Protein AF-A0A380JG85-F1 (afdb_monomer)

InterPro domains:
  IPR002686 Transposase IS200-like [PF01797] (1-72)
  IPR002686 Transposase IS200-like [SM01321] (1-72)
  IPR036515 Transposase IS200-like superfamily [G3DSA:3.30.70.1290] (1-89)
  IPR036515 Transposase IS200-like superfamily [SSF143422] (1-73)

Secondary structure (DSSP, 8-state):
---S--------TTS-HHHHHHHHHHHHHHHHHHH-TTHHHHSTT---S-S-------STTHHHHHHHHHHHHHHHHHHHHHSS-----TT--------

Solvent-accessible surface area (backbone atoms only — not comparable to full-atom values): 6731 Å² total; per-residue (Å²): 129,85,91,72,86,88,83,90,80,90,74,62,87,90,53,57,68,66,58,53,51,50,50,51,55,52,54,48,41,54,53,46,49,66,74,40,60,71,48,45,73,80,28,76,83,74,60,76,70,70,94,73,85,87,85,80,91,78,62,96,55,46,70,59,52,54,49,47,63,70,46,45,63,57,54,53,50,54,53,47,71,73,41,100,64,95,72,83,66,87,81,62,78,74,86,80,83,72,134

Structure (mmCIF, N/CA/C/O backbone):
data_AF-A0A380JG85-F1
#
_entry.id   AF-A0A380JG85-F1
#
loop_
_atom_site.group_PDB
_atom_site.id
_atom_site.type_symbol
_atom_site.label_atom_id
_atom_site.label_alt_id
_atom_site.label_comp_id
_atom_site.label_asym_id
_atom_site.label_entity_id
_atom_site.label_seq_id
_atom_site.pdbx_PDB_ins_code
_atom_site.Cartn_x
_atom_site.Cartn_y
_atom_site.Cartn_z
_atom_site.occupancy
_atom_site.B_iso_or_equiv
_atom_site.auth_seq_id
_atom_site.auth_comp_id
_atom_site.auth_asym_id
_atom_site.auth_atom_id
_atom_site.pdbx_PDB_model_num
ATOM 1 N N . MET A 1 1 ? 8.451 12.792 -6.723 1.00 55.22 1 MET A N 1
ATOM 2 C CA . MET A 1 1 ? 7.853 11.520 -7.224 1.00 55.22 1 MET A CA 1
ATOM 3 C C . MET A 1 1 ? 7.236 10.715 -6.079 1.00 55.22 1 MET A C 1
ATOM 5 O O . MET A 1 1 ? 7.924 10.480 -5.088 1.00 55.22 1 MET A O 1
ATOM 9 N N . PRO A 1 2 ? 5.970 10.279 -6.188 1.00 68.31 2 PRO A N 1
ATOM 10 C CA . PRO A 1 2 ? 5.359 9.402 -5.193 1.00 68.31 2 PRO A CA 1
ATOM 11 C C . PRO A 1 2 ? 5.946 7.984 -5.308 1.00 68.31 2 PRO A C 1
ATOM 13 O O . PRO A 1 2 ? 5.498 7.161 -6.098 1.00 68.31 2 PRO A O 1
ATOM 16 N N . GLU A 1 3 ? 6.987 7.698 -4.523 1.00 81.94 3 GLU A N 1
ATOM 17 C CA . GLU A 1 3 ? 7.685 6.395 -4.494 1.00 81.94 3 GLU A CA 1
ATOM 18 C C . GLU A 1 3 ? 6.921 5.308 -3.698 1.00 81.94 3 GLU A C 1
ATOM 20 O O . GLU A 1 3 ? 7.414 4.195 -3.503 1.00 81.94 3 GLU A O 1
ATOM 25 N N . HIS A 1 4 ? 5.733 5.623 -3.173 1.00 86.56 4 HIS A N 1
ATOM 26 C CA . HIS A 1 4 ? 4.954 4.749 -2.296 1.00 86.56 4 HIS A CA 1
ATOM 27 C C . HIS A 1 4 ? 3.454 5.068 -2.358 1.00 86.56 4 HIS A C 1
ATOM 29 O O . HIS A 1 4 ? 3.052 6.125 -2.831 1.00 86.56 4 HIS A O 1
ATOM 35 N N . VAL A 1 5 ? 2.626 4.140 -1.870 1.00 89.56 5 VAL A N 1
ATOM 36 C CA . VAL A 1 5 ? 1.164 4.286 -1.821 1.00 89.56 5 VAL A CA 1
ATOM 37 C C . VAL A 1 5 ? 0.681 4.104 -0.388 1.00 89.56 5 VAL A C 1
ATOM 39 O O . VAL A 1 5 ? 1.013 3.106 0.257 1.00 89.56 5 VAL A O 1
ATOM 42 N N . HIS A 1 6 ? -0.140 5.044 0.083 1.00 89.94 6 HIS A N 1
ATOM 43 C CA . HIS A 1 6 ? -0.842 4.957 1.363 1.00 89.94 6 HIS A CA 1
ATOM 44 C C . HIS A 1 6 ? -2.270 4.465 1.155 1.00 89.94 6 HIS A C 1
ATOM 46 O O . HIS A 1 6 ? -2.983 4.948 0.280 1.00 89.94 6 HIS A O 1
ATOM 52 N N . MET A 1 7 ? -2.707 3.506 1.970 1.00 91.12 7 MET A N 1
ATOM 53 C CA . MET A 1 7 ? -4.062 2.957 1.899 1.00 91.12 7 MET A CA 1
ATOM 54 C C . MET A 1 7 ? -4.648 2.805 3.298 1.00 91.12 7 MET A C 1
ATOM 56 O O . MET A 1 7 ? -3.993 2.282 4.198 1.00 91.12 7 MET A O 1
ATOM 60 N N . LEU A 1 8 ? -5.910 3.204 3.451 1.00 92.56 8 LEU A N 1
ATOM 61 C CA . LEU A 1 8 ? -6.735 2.876 4.609 1.00 92.56 8 LEU A CA 1
ATOM 62 C C . LEU A 1 8 ? -7.729 1.791 4.191 1.00 92.56 8 LEU A C 1
ATOM 64 O O . LEU A 1 8 ? -8.562 2.019 3.315 1.00 92.56 8 LEU A O 1
ATOM 68 N N . ILE A 1 9 ? -7.609 0.603 4.782 1.00 92.25 9 ILE A N 1
ATOM 69 C CA . ILE A 1 9 ? -8.349 -0.593 4.364 1.00 92.25 9 ILE A CA 1
ATOM 70 C C . ILE A 1 9 ? -8.923 -1.342 5.562 1.00 92.25 9 ILE A C 1
ATOM 72 O O . ILE A 1 9 ? -8.286 -1.454 6.608 1.00 92.25 9 ILE A O 1
ATOM 76 N N . LEU A 1 10 ? -10.115 -1.906 5.374 1.00 93.56 10 LEU A N 1
ATOM 77 C CA . LEU A 1 10 ? -10.738 -2.820 6.322 1.00 93.56 10 LEU A CA 1
ATOM 78 C C . LEU A 1 10 ? -10.422 -4.262 5.910 1.00 93.56 10 LEU A C 1
ATOM 80 O O . LEU A 1 10 ? -10.886 -4.725 4.868 1.00 93.56 10 LEU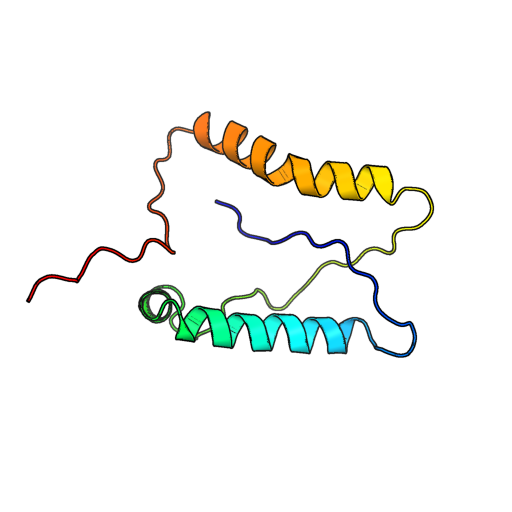 A O 1
ATOM 84 N N . ILE A 1 11 ? -9.647 -4.978 6.727 1.00 93.62 11 ILE A N 1
ATOM 85 C CA . ILE A 1 11 ? -9.311 -6.390 6.498 1.00 93.62 11 ILE A CA 1
ATOM 86 C C . ILE A 1 11 ? -10.083 -7.252 7.507 1.00 93.62 11 ILE A C 1
ATOM 88 O O . ILE A 1 11 ? -9.961 -7.026 8.713 1.00 93.62 11 ILE A O 1
ATOM 92 N N . PRO A 1 12 ? -10.862 -8.256 7.059 1.00 95.25 12 PRO A N 1
ATOM 93 C CA . PRO A 1 12 ? -11.471 -9.231 7.956 1.00 95.25 12 PRO A CA 1
ATOM 94 C C . PRO A 1 12 ? -10.413 -9.935 8.823 1.00 95.25 12 PRO A C 1
ATOM 96 O O . PRO A 1 12 ? -9.431 -10.424 8.268 1.00 95.25 12 PRO A O 1
ATOM 99 N N . PRO A 1 13 ? -10.628 -10.110 10.140 1.00 94.00 13 PRO A N 1
ATOM 100 C CA . PRO A 1 13 ? -9.608 -10.650 11.051 1.00 94.00 13 PRO A CA 1
ATOM 101 C C . PRO A 1 13 ? -9.211 -12.105 10.755 1.00 94.00 13 PRO A C 1
ATOM 103 O O . PRO A 1 13 ? -8.167 -12.568 11.197 1.00 94.00 13 PRO A O 1
ATOM 106 N N . LYS A 1 14 ? -10.034 -12.830 9.986 1.00 96.81 14 LYS A N 1
ATOM 107 C CA . LYS A 1 14 ? -9.738 -14.186 9.495 1.00 96.81 14 LYS A CA 1
ATOM 108 C C . LYS A 1 14 ? -8.674 -14.231 8.392 1.00 96.81 14 LYS A C 1
ATOM 110 O O . LYS A 1 14 ? -8.210 -15.313 8.053 1.00 96.81 14 LYS A O 1
ATOM 115 N N . LEU A 1 15 ? -8.353 -13.092 7.777 1.00 96.00 15 LEU A N 1
ATOM 116 C CA . LEU A 1 15 ? -7.333 -12.985 6.740 1.00 96.00 15 LEU A CA 1
ATOM 117 C C . LEU A 1 15 ? -6.049 -12.431 7.350 1.00 96.00 15 LEU A C 1
ATOM 119 O O . LEU A 1 15 ? -6.066 -11.395 8.013 1.00 96.00 15 LEU A O 1
ATOM 123 N N . SER A 1 16 ? -4.927 -13.091 7.073 1.00 96.25 16 SER A N 1
ATOM 124 C CA . SER A 1 16 ? -3.624 -12.544 7.431 1.00 96.25 16 SER A CA 1
ATOM 125 C C . SER A 1 16 ? -3.323 -11.298 6.600 1.00 96.25 16 SER A C 1
ATOM 127 O O . SER A 1 16 ? -3.499 -11.278 5.378 1.00 96.25 16 SER A O 1
ATOM 129 N N . ILE A 1 17 ? -2.783 -10.273 7.259 1.00 95.62 17 ILE A N 1
ATOM 130 C CA . ILE A 1 17 ? -2.294 -9.056 6.603 1.00 95.62 17 ILE A CA 1
ATOM 131 C C . ILE A 1 17 ? -1.200 -9.402 5.581 1.00 95.62 17 ILE A C 1
ATOM 133 O O . ILE A 1 17 ? -1.162 -8.808 4.505 1.00 95.62 17 ILE A O 1
ATOM 137 N N . SER A 1 18 ? -0.331 -10.377 5.879 1.00 95.75 18 SER A N 1
ATOM 138 C CA . SER A 1 18 ? 0.738 -10.794 4.960 1.00 95.75 18 SER A CA 1
ATOM 139 C C . SER A 1 18 ? 0.194 -11.350 3.654 1.00 95.75 18 SER A C 1
ATOM 141 O O . SER A 1 18 ? 0.702 -11.017 2.585 1.00 95.75 18 SER A O 1
ATOM 143 N N . ASP A 1 19 ? -0.861 -12.155 3.738 1.00 96.00 19 ASP A N 1
ATOM 144 C CA . ASP A 1 19 ? -1.453 -12.821 2.582 1.00 96.00 19 ASP A CA 1
ATOM 145 C C . ASP A 1 19 ? -2.200 -11.808 1.723 1.00 96.00 19 ASP A C 1
ATOM 147 O O . ASP A 1 19 ? -2.038 -11.778 0.501 1.00 96.00 19 ASP A O 1
ATOM 151 N N . PHE A 1 20 ? -2.941 -10.906 2.373 1.00 96.25 20 PHE A N 1
ATOM 152 C CA . PHE A 1 20 ? -3.595 -9.788 1.709 1.00 96.25 20 PHE A CA 1
ATOM 153 C C . PHE A 1 20 ? -2.583 -8.906 0.964 1.00 96.25 20 PHE A C 1
ATOM 155 O O . PHE A 1 20 ? -2.753 -8.637 -0.226 1.00 96.25 20 PHE A O 1
ATOM 162 N N . MET A 1 21 ? -1.497 -8.495 1.628 1.00 96.38 21 MET A N 1
ATOM 163 C CA . MET A 1 21 ? -0.462 -7.658 1.013 1.00 96.38 21 MET A CA 1
ATOM 164 C C . MET A 1 21 ? 0.301 -8.393 -0.089 1.00 96.38 21 MET A C 1
ATOM 166 O O . MET A 1 21 ? 0.623 -7.788 -1.114 1.00 96.38 21 MET A O 1
ATOM 170 N N . GLY A 1 22 ? 0.562 -9.691 0.084 1.00 95.62 22 GLY A N 1
ATOM 171 C CA . GLY A 1 22 ? 1.158 -10.541 -0.942 1.00 95.62 22 GLY A CA 1
ATOM 172 C C . GLY A 1 22 ? 0.295 -10.583 -2.201 1.00 95.62 22 GLY A C 1
ATOM 173 O O . GLY A 1 22 ? 0.785 -10.307 -3.296 1.00 95.62 22 GLY A O 1
ATOM 174 N N . TYR A 1 23 ? -1.005 -10.841 -2.046 1.00 95.75 23 TYR A N 1
ATOM 175 C CA . TYR A 1 23 ? -1.957 -10.822 -3.153 1.00 95.75 23 TYR A CA 1
ATOM 176 C C . TYR A 1 23 ? -2.022 -9.446 -3.827 1.00 95.75 23 TYR A C 1
ATOM 178 O O . TYR A 1 23 ? -1.856 -9.348 -5.044 1.00 95.75 23 TYR A O 1
ATOM 186 N N . LEU A 1 24 ? -2.207 -8.380 -3.043 1.00 96.06 24 LEU A N 1
ATOM 187 C CA . LEU A 1 24 ? -2.369 -7.020 -3.549 1.00 96.06 24 LEU A CA 1
ATOM 188 C C . LEU A 1 24 ? -1.148 -6.566 -4.357 1.00 96.06 24 LEU A C 1
ATOM 190 O O . LEU A 1 24 ? -1.295 -6.111 -5.493 1.00 96.06 24 LEU A O 1
ATOM 194 N N . LYS A 1 25 ? 0.063 -6.725 -3.810 1.00 94.62 25 LYS A N 1
ATOM 195 C CA . LYS A 1 25 ? 1.313 -6.318 -4.471 1.00 94.62 25 LYS A CA 1
ATOM 196 C C . LYS A 1 25 ? 1.584 -7.142 -5.729 1.00 94.62 25 LYS A C 1
ATOM 198 O O . LYS A 1 25 ? 1.976 -6.580 -6.752 1.00 94.62 25 LYS A O 1
ATOM 203 N N . ASN A 1 26 ? 1.336 -8.451 -5.689 1.00 93.19 26 ASN A N 1
ATOM 204 C CA . ASN A 1 26 ? 1.558 -9.320 -6.845 1.00 93.19 26 ASN A CA 1
ATOM 205 C C . ASN A 1 26 ? 0.562 -9.028 -7.973 1.00 93.19 26 ASN A C 1
ATOM 207 O O . ASN A 1 26 ? 0.965 -8.855 -9.125 1.00 93.19 26 ASN A O 1
ATOM 211 N N . LYS A 1 27 ? -0.735 -8.929 -7.653 1.00 95.25 27 LYS A N 1
ATOM 212 C CA . LYS A 1 27 ? -1.781 -8.703 -8.655 1.00 95.25 27 LYS A CA 1
ATOM 213 C C . LYS A 1 27 ? -1.672 -7.316 -9.284 1.00 95.25 27 LYS A C 1
ATOM 215 O O . LYS A 1 27 ? -1.760 -7.208 -10.503 1.00 95.25 27 LYS A O 1
ATOM 220 N N . SER A 1 28 ? -1.420 -6.281 -8.481 1.00 93.56 28 SER A N 1
ATOM 221 C CA . SER A 1 28 ? -1.197 -4.922 -8.996 1.00 93.56 28 SER A CA 1
ATOM 222 C C . SER A 1 28 ? 0.038 -4.839 -9.892 1.00 93.56 28 SER A C 1
ATOM 224 O O . SER A 1 28 ? -0.061 -4.270 -10.972 1.00 93.56 28 SER A O 1
ATOM 226 N N . SER A 1 29 ? 1.161 -5.469 -9.518 1.00 91.19 29 SER A N 1
ATOM 227 C CA . SER A 1 29 ? 2.361 -5.504 -10.373 1.00 91.19 29 SER A CA 1
ATOM 228 C C . SER A 1 29 ? 2.048 -6.093 -11.748 1.00 91.19 29 SER A C 1
ATOM 230 O O . SER A 1 29 ? 2.426 -5.516 -12.764 1.00 91.19 29 SER A O 1
ATOM 232 N N . LEU A 1 30 ? 1.314 -7.213 -11.789 1.00 90.19 30 LEU A N 1
ATOM 233 C CA . LEU A 1 30 ? 0.898 -7.835 -13.046 1.00 90.19 30 LEU A CA 1
ATOM 234 C C . LEU A 1 30 ? 0.051 -6.875 -13.892 1.00 90.19 30 LEU A C 1
ATOM 236 O O . LEU A 1 30 ? 0.335 -6.695 -15.069 1.00 90.19 30 LEU A O 1
ATOM 240 N N . MET A 1 31 ? -0.954 -6.236 -13.287 1.00 91.75 31 MET A N 1
ATOM 241 C CA . MET A 1 31 ? -1.843 -5.300 -13.984 1.00 91.75 31 MET A CA 1
ATOM 242 C C . MET A 1 31 ? -1.111 -4.057 -14.502 1.00 91.75 31 MET A C 1
ATOM 244 O O . MET A 1 31 ? -1.437 -3.564 -15.577 1.00 91.75 31 MET A O 1
ATOM 248 N N . ILE A 1 32 ? -0.130 -3.548 -13.756 1.00 89.69 32 ILE A N 1
ATOM 249 C CA . ILE A 1 32 ? 0.659 -2.376 -14.151 1.00 89.69 32 ILE A CA 1
ATOM 250 C C . ILE A 1 32 ? 1.548 -2.707 -15.347 1.00 89.69 32 ILE A C 1
ATOM 252 O O . ILE A 1 32 ? 1.564 -1.946 -16.308 1.00 89.69 32 ILE A O 1
ATOM 256 N N . PHE A 1 33 ? 2.247 -3.846 -15.331 1.00 87.56 33 PHE A N 1
ATOM 257 C CA . PHE A 1 33 ? 3.085 -4.249 -16.466 1.00 87.56 33 PHE A CA 1
ATOM 258 C C . PHE A 1 33 ? 2.282 -4.646 -17.708 1.00 87.56 33 PHE A C 1
ATOM 260 O O . PHE A 1 33 ? 2.811 -4.544 -18.813 1.00 87.56 33 PHE A O 1
ATOM 267 N N . ASP A 1 34 ? 1.035 -5.087 -17.533 1.00 87.00 34 ASP A N 1
ATOM 268 C CA . 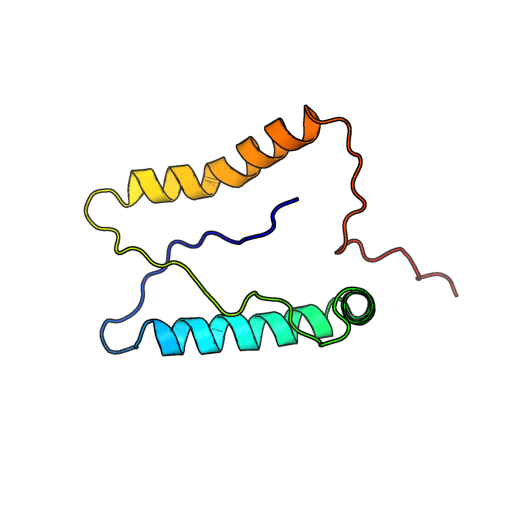ASP A 1 34 ? 0.111 -5.365 -18.636 1.00 87.00 34 ASP A CA 1
ATOM 269 C C . ASP A 1 34 ? -0.388 -4.068 -19.293 1.00 87.00 34 ASP A C 1
ATOM 271 O O . ASP A 1 34 ? -0.341 -3.928 -20.513 1.00 87.00 34 ASP A O 1
ATOM 275 N N . LYS A 1 35 ? -0.787 -3.074 -18.486 1.00 88.44 35 LYS A N 1
ATOM 276 C CA . LYS A 1 35 ? -1.270 -1.774 -18.983 1.00 88.44 35 LYS A CA 1
ATOM 277 C C . LYS A 1 35 ? -0.158 -0.874 -19.520 1.00 88.44 35 LYS A C 1
ATOM 279 O O . LYS A 1 35 ? -0.344 -0.229 -20.543 1.00 88.44 35 LYS A O 1
ATOM 284 N N . HIS A 1 36 ? 0.991 -0.842 -18.851 1.00 84.75 36 HIS A N 1
ATOM 285 C CA . HIS A 1 36 ? 2.106 0.055 -19.156 1.00 84.75 36 HIS A CA 1
ATOM 286 C C . HIS A 1 36 ? 3.335 -0.763 -19.552 1.00 84.75 36 HIS A C 1
ATOM 288 O O . HIS A 1 36 ? 4.309 -0.914 -18.808 1.00 84.75 36 HIS A O 1
ATOM 294 N N . ALA A 1 37 ? 3.280 -1.335 -20.755 1.00 76.75 37 ALA A N 1
ATOM 295 C CA . ALA A 1 37 ? 4.313 -2.235 -21.263 1.00 76.75 37 ALA A CA 1
ATOM 296 C C . ALA A 1 37 ? 5.703 -1.575 -21.372 1.00 76.75 37 ALA A C 1
ATOM 298 O O . ALA A 1 37 ? 6.715 -2.277 -21.374 1.00 76.75 37 ALA A O 1
ATOM 299 N N . ASN A 1 38 ? 5.775 -0.244 -21.450 1.00 76.56 38 ASN A N 1
ATOM 300 C CA . ASN A 1 38 ? 7.007 0.550 -21.429 1.00 76.56 38 ASN A CA 1
ATOM 301 C C . ASN A 1 38 ? 7.754 0.458 -20.083 1.00 76.56 38 ASN A C 1
ATOM 303 O O . ASN A 1 38 ? 8.986 0.476 -20.063 1.00 76.56 38 ASN A O 1
ATOM 307 N N . LEU A 1 39 ? 7.048 0.253 -18.966 1.00 77.56 39 LEU A N 1
ATOM 308 C CA . LEU A 1 39 ? 7.663 0.144 -17.639 1.00 77.56 39 LEU A CA 1
ATOM 309 C C . LEU A 1 39 ? 8.575 -1.077 -17.500 1.00 77.56 39 LEU A C 1
ATOM 311 O O . LEU A 1 39 ? 9.474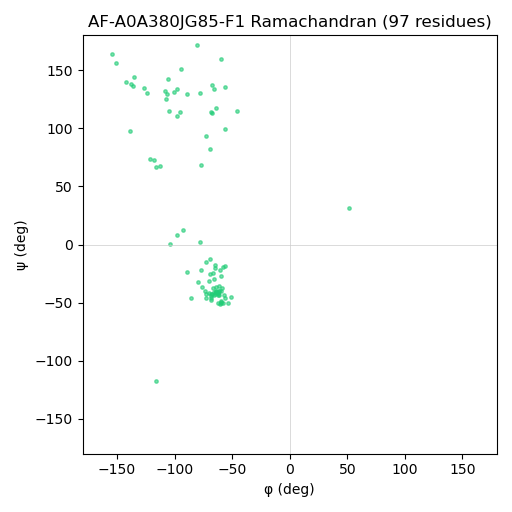 -1.068 -16.662 1.00 77.56 39 LEU A O 1
ATOM 315 N N . LYS A 1 40 ? 8.426 -2.108 -18.343 1.00 67.25 40 LYS A N 1
ATOM 316 C CA . LYS A 1 40 ? 9.329 -3.273 -18.337 1.00 67.25 40 LYS A CA 1
ATOM 317 C C . LYS A 1 40 ? 10.793 -2.896 -18.603 1.00 67.25 40 LYS A C 1
ATOM 319 O O . LYS A 1 40 ? 11.681 -3.609 -18.150 1.00 67.25 40 LYS A O 1
ATOM 324 N N . TYR A 1 41 ? 11.041 -1.800 -19.328 1.00 67.25 41 TYR A N 1
ATOM 325 C CA . TYR A 1 41 ? 12.392 -1.320 -19.629 1.00 67.25 41 TYR A CA 1
ATOM 326 C C . TYR A 1 41 ? 12.999 -0.547 -18.454 1.00 67.25 41 TYR A C 1
ATOM 328 O O . TYR A 1 41 ? 14.198 -0.645 -18.213 1.00 67.25 41 TYR A O 1
ATOM 336 N N . LYS A 1 42 ? 12.167 0.160 -17.678 1.00 72.06 42 LYS A N 1
ATOM 337 C CA . LYS A 1 42 ? 12.578 0.856 -16.448 1.00 72.06 42 LYS A CA 1
ATOM 338 C C . LYS A 1 42 ? 12.772 -0.117 -15.278 1.00 72.06 42 LYS A C 1
ATOM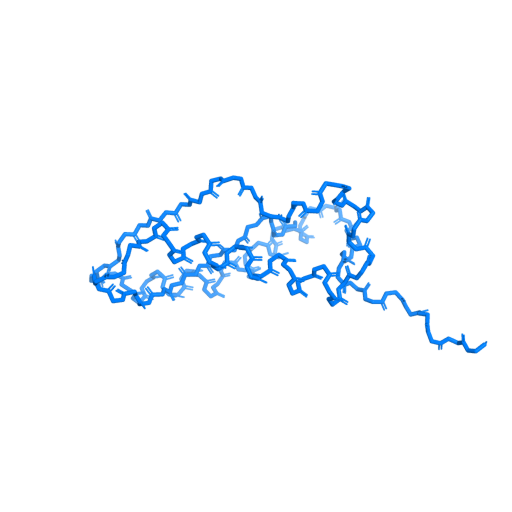 340 O O . LYS A 1 42 ? 13.700 0.030 -14.492 1.00 72.06 42 LYS A O 1
ATOM 345 N N . TYR A 1 43 ? 11.938 -1.153 -15.203 1.00 73.50 43 TYR A N 1
ATOM 346 C CA . TYR A 1 43 ? 11.966 -2.191 -14.172 1.00 73.50 43 TYR A CA 1
ATOM 347 C C . TYR A 1 43 ? 12.365 -3.539 -14.788 1.00 73.50 43 TYR A C 1
ATOM 349 O O . TYR A 1 43 ? 11.555 -4.462 -14.858 1.00 73.50 43 TYR A O 1
ATOM 357 N N . GLY A 1 44 ? 13.619 -3.664 -15.241 1.00 66.44 44 GLY A N 1
ATOM 358 C CA . GLY A 1 44 ? 14.121 -4.811 -16.023 1.00 66.44 44 GLY A CA 1
ATOM 359 C C . GLY A 1 44 ? 13.957 -6.203 -15.387 1.00 66.44 44 GLY A C 1
ATOM 360 O O . GLY A 1 44 ? 13.978 -7.209 -16.089 1.00 66.44 44 GLY A O 1
ATOM 361 N N . ASN A 1 45 ? 13.731 -6.285 -14.072 1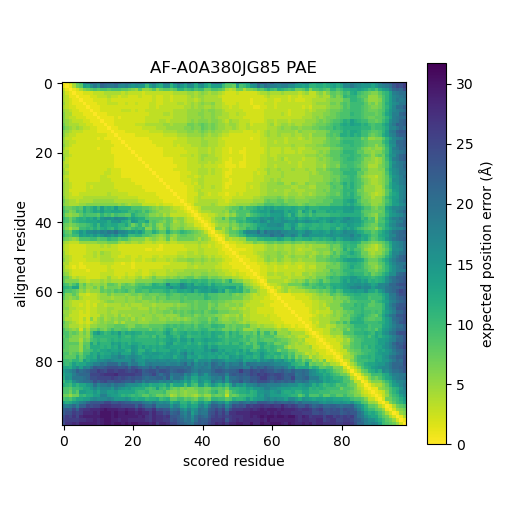.00 75.31 45 ASN A N 1
ATOM 362 C CA . ASN A 1 45 ? 13.424 -7.527 -13.348 1.00 75.31 45 ASN A CA 1
ATOM 363 C C . ASN A 1 45 ? 11.916 -7.747 -13.095 1.00 75.31 45 ASN A C 1
ATOM 365 O O . ASN A 1 45 ? 11.554 -8.645 -12.334 1.00 75.31 45 ASN A O 1
ATOM 369 N N . ARG A 1 46 ? 11.050 -6.910 -13.681 1.00 74.19 46 ARG A N 1
ATOM 370 C CA . ARG A 1 46 ? 9.591 -6.870 -13.487 1.00 74.19 46 ARG A CA 1
ATOM 371 C C . ARG A 1 46 ? 9.162 -6.804 -12.015 1.00 74.19 46 ARG A C 1
ATOM 373 O O . ARG A 1 46 ? 8.105 -7.313 -11.647 1.00 74.19 46 ARG A O 1
ATOM 380 N N . 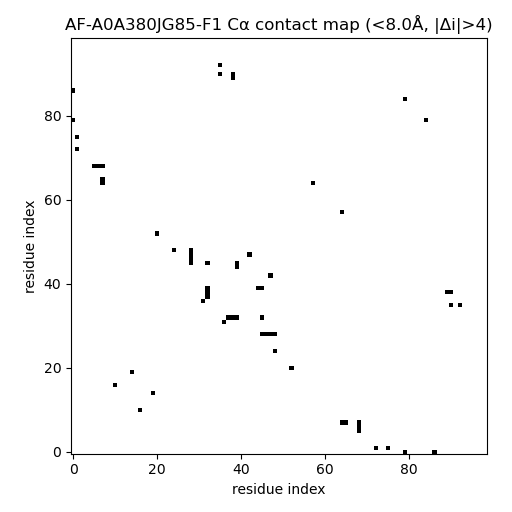LYS A 1 47 ? 9.970 -6.179 -11.154 1.00 84.31 47 LYS A N 1
ATOM 381 C CA . LYS A 1 47 ? 9.594 -5.880 -9.767 1.00 84.31 47 LYS A CA 1
ATOM 382 C C . LYS A 1 47 ? 9.116 -4.440 -9.691 1.00 84.31 47 LYS A C 1
ATOM 384 O O . LYS A 1 47 ? 9.914 -3.525 -9.851 1.00 84.31 47 LYS A O 1
ATOM 389 N N . PHE A 1 48 ? 7.821 -4.265 -9.454 1.00 88.31 48 PHE A N 1
ATOM 390 C CA . PHE A 1 48 ? 7.230 -2.940 -9.286 1.00 88.31 48 PHE A CA 1
ATOM 391 C C . PHE A 1 48 ? 7.341 -2.456 -7.832 1.00 88.31 48 PHE A C 1
ATOM 393 O O . PHE A 1 48 ? 7.783 -1.344 -7.574 1.00 88.31 48 PHE A O 1
ATOM 400 N N . TRP A 1 49 ? 7.012 -3.320 -6.867 1.00 91.56 49 TRP A N 1
ATOM 401 C CA . TRP A 1 49 ? 7.077 -2.987 -5.443 1.00 91.56 49 TRP A CA 1
ATOM 402 C C . TRP A 1 49 ? 8.394 -3.406 -4.782 1.00 91.56 49 TRP A C 1
ATOM 404 O O . TRP A 1 49 ? 8.973 -4.448 -5.104 1.00 91.56 49 TRP A O 1
ATOM 414 N N . ALA A 1 50 ? 8.798 -2.663 -3.749 1.00 91.44 50 ALA A N 1
ATOM 415 C CA . ALA A 1 50 ? 9.815 -3.107 -2.797 1.00 91.44 50 ALA A CA 1
ATOM 416 C C . ALA A 1 50 ? 9.384 -4.401 -2.078 1.00 91.44 50 ALA A C 1
ATOM 418 O O . ALA A 1 50 ? 8.197 -4.715 -1.990 1.00 91.44 50 ALA A O 1
ATOM 419 N N . ARG A 1 51 ? 10.332 -5.160 -1.510 1.00 91.19 51 ARG A N 1
ATOM 420 C CA . ARG A 1 51 ? 10.027 -6.416 -0.789 1.00 91.19 51 ARG A CA 1
ATOM 421 C C . ARG A 1 51 ? 9.141 -6.177 0.442 1.00 91.19 51 ARG A C 1
ATOM 423 O O . ARG A 1 51 ? 8.195 -6.928 0.662 1.00 91.19 51 ARG A O 1
ATOM 430 N N . GLY A 1 52 ? 9.420 -5.119 1.201 1.00 93.00 52 GLY A N 1
ATOM 431 C CA . GLY A 1 52 ? 8.706 -4.776 2.433 1.00 93.00 52 GLY A CA 1
ATOM 432 C C . GLY A 1 52 ? 7.373 -4.054 2.217 1.00 93.00 52 GLY A C 1
ATOM 433 O O . GLY A 1 52 ? 7.013 -3.679 1.101 1.00 93.00 52 GLY A O 1
ATOM 434 N N . TYR A 1 53 ? 6.634 -3.889 3.307 1.00 95.38 53 TYR A N 1
ATOM 435 C CA . TYR A 1 53 ? 5.481 -3.001 3.436 1.00 95.38 53 TYR A CA 1
ATOM 436 C C . TYR A 1 53 ? 5.383 -2.553 4.901 1.00 95.38 53 TYR A C 1
ATOM 438 O O . TYR A 1 53 ? 5.884 -3.244 5.788 1.00 95.38 53 TYR A O 1
ATOM 446 N N . TYR A 1 54 ? 4.753 -1.406 5.143 1.00 93.88 54 TYR A N 1
ATOM 447 C CA . TYR A 1 54 ? 4.436 -0.924 6.485 1.00 93.88 54 TYR A CA 1
ATOM 448 C C . TYR A 1 54 ? 2.940 -1.093 6.746 1.00 93.88 54 TYR A C 1
ATOM 450 O O . TYR A 1 54 ? 2.128 -0.912 5.840 1.00 93.88 54 TYR A O 1
ATOM 458 N N . VAL A 1 55 ? 2.579 -1.453 7.975 1.00 93.81 55 VAL A N 1
ATOM 459 C CA . VAL A 1 55 ? 1.185 -1.552 8.409 1.00 93.81 55 VAL A CA 1
ATOM 460 C C . VAL A 1 55 ? 1.064 -1.057 9.843 1.00 93.81 55 VAL A C 1
ATOM 462 O O . VAL A 1 55 ? 1.916 -1.342 10.681 1.00 93.81 55 VAL A O 1
ATOM 465 N N . SER A 1 56 ? -0.010 -0.323 10.116 1.00 92.38 56 SER A N 1
ATOM 466 C CA . SER A 1 56 ? -0.383 0.119 11.454 1.00 92.38 56 SER A CA 1
ATOM 467 C C . SER A 1 56 ? -1.887 -0.046 11.629 1.00 92.38 56 SER A C 1
ATOM 469 O O . SER A 1 56 ? -2.659 0.227 10.708 1.00 92.38 56 SER A O 1
ATOM 471 N N . THR A 1 57 ? -2.310 -0.530 12.795 1.00 91.25 57 THR A N 1
ATOM 472 C CA . THR A 1 57 ? -3.730 -0.654 13.132 1.00 91.25 57 THR A CA 1
ATOM 473 C C . THR A 1 57 ? -4.284 0.706 13.525 1.00 91.25 57 THR A C 1
ATOM 475 O O . THR A 1 57 ? -3.723 1.382 14.388 1.00 91.25 57 THR A O 1
ATOM 478 N N . VAL A 1 58 ? -5.414 1.087 12.936 1.00 88.31 58 VAL A N 1
ATOM 479 C CA . VAL A 1 58 ? -6.094 2.348 13.239 1.00 88.31 58 VAL A CA 1
ATOM 480 C C . VAL A 1 58 ? -7.370 2.053 14.020 1.00 88.31 58 VAL A C 1
ATOM 482 O O . VAL A 1 58 ? -8.131 1.162 13.657 1.00 88.31 58 VAL A O 1
ATOM 485 N N . GLY A 1 59 ? -7.576 2.785 15.115 1.00 87.06 59 GLY A N 1
ATOM 486 C CA . GLY A 1 59 ? -8.791 2.732 15.930 1.00 87.06 59 GLY A CA 1
ATOM 487 C C . GLY A 1 59 ? -9.525 4.071 15.905 1.00 87.06 59 GLY A C 1
ATOM 488 O O . GLY A 1 59 ? -9.912 4.563 14.852 1.00 87.06 59 GLY A O 1
ATOM 489 N N . LEU A 1 60 ? -9.644 4.713 17.068 1.00 82.56 60 LEU A N 1
ATOM 490 C CA . LEU A 1 60 ? -10.403 5.960 17.267 1.00 82.56 60 LEU A CA 1
ATOM 491 C C . LEU A 1 60 ? -9.959 7.147 16.384 1.00 82.56 60 LEU A C 1
ATOM 493 O O . LEU A 1 60 ? -10.730 8.081 16.175 1.00 82.56 60 LEU A O 1
ATOM 497 N N . ASN A 1 61 ? -8.744 7.102 15.829 1.00 88.75 61 ASN A N 1
ATOM 498 C CA . ASN A 1 61 ? -8.158 8.172 15.015 1.00 88.75 61 ASN A CA 1
ATOM 499 C C . ASN A 1 61 ? -8.410 8.017 13.503 1.00 88.75 61 ASN A C 1
ATOM 501 O O . ASN A 1 61 ? -7.778 8.710 12.705 1.00 88.75 61 ASN A O 1
ATOM 505 N N . GLU A 1 62 ? -9.318 7.128 13.089 1.00 88.56 62 GLU A N 1
ATOM 506 C CA . GLU A 1 62 ? -9.578 6.810 11.678 1.00 88.56 62 GLU A CA 1
ATOM 507 C C . GLU A 1 62 ? -9.827 8.047 10.811 1.00 88.56 62 GLU A C 1
ATOM 509 O O . GLU A 1 62 ? -9.223 8.194 9.751 1.00 88.56 62 GLU A O 1
ATOM 514 N N . LYS A 1 63 ? -10.650 8.988 11.287 1.00 88.94 63 LYS A N 1
ATOM 515 C CA . LYS A 1 63 ? -10.969 10.220 10.546 1.00 88.94 63 LYS A CA 1
ATOM 516 C C . LYS A 1 63 ? -9.734 11.082 10.285 1.00 88.94 63 LYS A C 1
ATOM 518 O O . LYS A 1 63 ? -9.598 11.638 9.198 1.00 88.94 63 LYS A O 1
ATOM 523 N N . THR A 1 64 ? -8.839 11.178 11.264 1.00 87.81 64 THR A N 1
ATOM 524 C CA . THR A 1 64 ? -7.596 11.950 11.155 1.00 87.81 64 THR A CA 1
ATOM 525 C C . THR A 1 64 ? -6.645 11.301 10.156 1.00 87.81 64 THR A C 1
ATOM 527 O O . THR A 1 64 ? -6.114 11.987 9.287 1.00 87.81 64 THR A O 1
ATOM 530 N N . VAL A 1 65 ? -6.485 9.975 10.219 1.00 87.12 65 VAL A N 1
ATOM 531 C CA . VAL A 1 65 ? -5.640 9.220 9.280 1.00 87.12 65 VAL A CA 1
ATOM 532 C C . VAL A 1 65 ? -6.203 9.286 7.858 1.00 87.12 65 VAL A C 1
ATOM 534 O O . VAL A 1 65 ? -5.462 9.528 6.911 1.00 87.12 65 VAL A O 1
ATOM 537 N N . ALA A 1 66 ? -7.520 9.146 7.695 1.00 88.56 66 ALA A N 1
ATOM 538 C CA . ALA A 1 66 ? -8.178 9.269 6.398 1.00 88.56 66 ALA A CA 1
ATOM 539 C C . ALA A 1 66 ? -7.996 10.666 5.789 1.00 88.56 66 ALA A C 1
ATOM 541 O O . ALA A 1 66 ? -7.790 10.787 4.582 1.00 88.56 66 ALA A O 1
ATOM 542 N N . LYS A 1 67 ? -8.072 11.719 6.614 1.00 90.00 67 LYS A N 1
ATOM 543 C CA . LYS A 1 67 ? -7.801 13.093 6.180 1.00 90.00 67 LYS A CA 1
ATOM 544 C C . LYS A 1 67 ? -6.352 13.237 5.714 1.00 90.00 67 LYS A C 1
ATOM 546 O O . LYS A 1 67 ? -6.140 13.682 4.593 1.00 90.00 67 LYS A O 1
ATOM 551 N N . TYR A 1 68 ? -5.398 12.783 6.527 1.00 85.56 68 TYR A N 1
ATOM 552 C CA . TYR A 1 68 ? -3.973 12.815 6.201 1.00 85.56 68 TYR A CA 1
ATOM 553 C C . TYR A 1 68 ? -3.673 12.142 4.854 1.00 85.56 68 TYR A C 1
ATOM 555 O O . TYR A 1 68 ? -3.106 12.780 3.978 1.00 85.56 68 TYR A O 1
ATOM 563 N N . ILE A 1 69 ? -4.159 10.915 4.628 1.00 85.44 69 ILE A N 1
ATOM 564 C CA . ILE A 1 69 ? -3.931 10.180 3.369 1.00 85.44 69 ILE A CA 1
ATOM 565 C C . ILE A 1 69 ? -4.477 10.940 2.150 1.00 85.44 69 ILE A C 1
ATOM 567 O O . ILE A 1 69 ? -3.838 10.959 1.103 1.00 85.44 69 ILE A O 1
ATOM 571 N N . ARG A 1 70 ? -5.652 11.576 2.265 1.00 86.00 70 ARG A N 1
ATOM 572 C CA . ARG A 1 70 ? -6.255 12.342 1.155 1.00 86.00 70 ARG A CA 1
ATOM 573 C C . ARG A 1 70 ? -5.501 13.626 0.830 1.00 86.00 70 ARG A C 1
ATOM 575 O O . ARG A 1 70 ? -5.567 14.098 -0.301 1.00 86.00 70 ARG A O 1
ATOM 582 N N . GLU A 1 71 ? -4.885 14.237 1.832 1.00 86.69 71 GLU A N 1
ATOM 583 C CA . GLU A 1 71 ? -4.182 15.513 1.691 1.00 86.69 71 GLU A CA 1
ATOM 584 C C . GLU A 1 71 ? -2.712 15.308 1.303 1.00 86.69 71 GLU A C 1
ATOM 586 O O . GLU A 1 71 ? -2.146 16.154 0.617 1.00 86.69 71 GLU A O 1
ATOM 591 N N . GLN A 1 72 ? -2.141 14.143 1.614 1.00 79.31 72 GLN A N 1
ATOM 592 C CA . GLN A 1 72 ? -0.730 13.839 1.403 1.00 79.31 72 GLN A CA 1
ATOM 593 C C . GLN A 1 72 ? -0.258 14.002 -0.042 1.00 79.31 72 GLN A C 1
ATOM 595 O O . GLN A 1 72 ? 0.782 14.609 -0.271 1.00 79.31 72 GLN A O 1
ATOM 600 N N . GLU A 1 73 ? -1.033 13.541 -1.028 1.00 71.19 73 GLU A N 1
ATOM 601 C CA . GLU A 1 73 ? -0.660 13.726 -2.437 1.00 71.19 73 GLU A CA 1
ATOM 602 C C . GLU A 1 73 ? -0.562 15.212 -2.816 1.00 71.19 73 GLU A C 1
ATOM 604 O O . GLU A 1 73 ? 0.307 15.595 -3.595 1.00 71.19 73 GLU A O 1
ATOM 609 N N . LYS A 1 74 ? -1.427 16.073 -2.262 1.00 74.00 74 LYS A N 1
ATOM 610 C CA . LYS A 1 74 ? -1.404 17.515 -2.554 1.00 74.00 74 LYS A CA 1
ATOM 611 C C . LYS A 1 74 ? -0.185 18.187 -1.944 1.00 74.00 74 LYS A C 1
ATOM 613 O O . LYS A 1 74 ? 0.427 19.025 -2.606 1.00 74.00 74 LYS A O 1
ATOM 618 N N . ASP A 1 75 ? 0.151 17.813 -0.717 1.00 72.94 75 ASP A N 1
ATOM 619 C CA . ASP A 1 75 ? 1.299 18.359 -0.001 1.00 72.94 75 ASP A CA 1
ATOM 620 C C . ASP A 1 75 ? 2.612 17.913 -0.662 1.00 72.94 75 ASP A C 1
ATOM 622 O O . ASP A 1 75 ? 3.484 18.747 -0.915 1.00 72.94 75 ASP A O 1
ATOM 626 N N . ASP A 1 76 ? 2.711 16.638 -1.056 1.00 69.94 76 ASP A N 1
ATOM 627 C CA . ASP A 1 76 ? 3.853 16.102 -1.802 1.00 69.94 76 ASP A CA 1
ATOM 628 C C . ASP A 1 76 ? 4.010 16.805 -3.161 1.00 69.94 76 ASP A C 1
ATOM 630 O O . ASP A 1 76 ? 5.115 17.206 -3.523 1.00 69.94 76 ASP A O 1
ATOM 634 N N . ILE A 1 77 ? 2.914 17.029 -3.900 1.00 68.44 77 ILE A N 1
ATOM 635 C CA . ILE A 1 77 ? 2.936 17.771 -5.174 1.00 68.44 77 ILE A CA 1
ATOM 636 C C . ILE A 1 77 ? 3.356 19.233 -4.964 1.00 68.44 77 ILE A C 1
ATOM 638 O O . ILE A 1 77 ? 4.097 19.781 -5.783 1.00 68.44 77 ILE A O 1
ATOM 642 N N . ALA A 1 78 ? 2.873 19.893 -3.909 1.00 71.06 78 ALA A N 1
ATOM 643 C CA . ALA A 1 78 ? 3.239 21.275 -3.607 1.00 71.06 78 ALA A CA 1
ATOM 644 C C . ALA A 1 78 ? 4.736 21.400 -3.280 1.00 71.06 78 ALA A C 1
ATOM 646 O O . ALA A 1 78 ? 5.391 22.322 -3.767 1.00 71.06 78 ALA A O 1
ATOM 647 N N . LEU A 1 79 ? 5.284 20.446 -2.523 1.00 67.31 79 LEU A N 1
ATOM 648 C CA . LEU A 1 79 ? 6.712 20.350 -2.224 1.00 67.31 79 LEU A CA 1
ATOM 649 C C . LEU A 1 79 ? 7.552 20.049 -3.473 1.00 67.31 79 LEU A C 1
ATOM 651 O O . LEU A 1 79 ? 8.574 20.704 -3.678 1.00 67.31 79 LEU A O 1
ATOM 655 N N . ASP A 1 80 ? 7.120 19.119 -4.333 1.00 64.31 80 ASP A N 1
ATOM 656 C CA . ASP A 1 80 ? 7.857 18.759 -5.557 1.00 64.31 80 ASP A CA 1
ATOM 657 C C . ASP A 1 80 ? 7.928 19.958 -6.519 1.00 64.31 80 ASP A C 1
ATOM 659 O O . ASP A 1 80 ? 8.997 20.235 -7.050 1.00 64.31 80 ASP A O 1
ATOM 663 N N . LYS A 1 81 ? 6.844 20.745 -6.659 1.00 60.62 81 LYS A N 1
ATOM 664 C CA . LYS A 1 81 ? 6.796 21.975 -7.486 1.00 60.62 81 LYS A CA 1
ATOM 665 C C . LYS A 1 81 ? 7.680 23.116 -6.977 1.00 60.62 81 LYS A C 1
ATOM 667 O O . LYS A 1 81 ? 8.052 23.987 -7.759 1.00 60.62 81 LYS A O 1
ATOM 672 N N . LEU A 1 82 ? 7.987 23.144 -5.680 1.00 62.50 82 LEU A N 1
ATOM 673 C CA . LEU A 1 82 ? 8.944 24.091 -5.098 1.00 62.50 82 LEU A CA 1
ATOM 674 C C . LEU A 1 82 ? 10.396 23.673 -5.381 1.00 62.50 82 LEU A C 1
ATOM 676 O O . LEU A 1 82 ? 11.294 24.514 -5.350 1.00 62.50 82 LEU A O 1
ATOM 680 N N . SER A 1 83 ? 10.632 22.392 -5.676 1.00 63.19 83 SER A N 1
ATOM 681 C CA . SER A 1 83 ? 11.929 21.877 -6.103 1.00 63.19 83 SER A CA 1
ATOM 682 C C . SER A 1 83 ? 12.048 21.954 -7.632 1.00 63.19 83 SER A C 1
ATOM 684 O O . SER A 1 83 ? 11.160 21.540 -8.367 1.00 63.19 83 SER A O 1
ATOM 686 N N . VAL A 1 84 ? 13.138 22.518 -8.155 1.00 55.03 84 VAL A N 1
ATOM 687 C CA . VAL A 1 84 ? 13.334 22.719 -9.606 1.00 55.03 84 VAL A CA 1
ATOM 688 C C . VAL A 1 84 ? 13.722 21.400 -10.285 1.00 55.03 84 VAL A C 1
ATOM 690 O O . VAL A 1 84 ? 14.866 21.203 -10.692 1.00 55.03 84 VAL A O 1
ATOM 693 N N . LYS A 1 85 ? 12.798 20.446 -10.355 1.00 57.25 85 LYS A N 1
ATOM 694 C CA . LYS A 1 85 ? 12.999 19.181 -11.058 1.00 57.25 85 LYS A CA 1
ATOM 695 C C . LYS A 1 85 ? 11.735 18.812 -11.821 1.00 57.25 85 LYS A C 1
ATOM 697 O O . LYS A 1 85 ? 10.787 18.260 -11.277 1.00 57.25 85 LYS A O 1
ATOM 702 N N . GLU A 1 86 ? 11.741 19.142 -13.107 1.00 53.69 86 GLU A N 1
ATOM 703 C CA . GLU A 1 86 ? 10.760 18.634 -14.059 1.00 53.69 86 GLU A CA 1
ATOM 704 C C . GLU A 1 86 ? 11.012 17.133 -14.249 1.00 53.69 86 GLU A C 1
ATOM 706 O O . GLU A 1 86 ? 12.074 16.719 -14.715 1.00 53.69 86 GLU A O 1
ATOM 711 N N . TYR A 1 87 ? 10.057 16.310 -13.823 1.00 58.25 87 TYR A N 1
ATOM 712 C CA . TYR A 1 87 ? 10.097 14.861 -13.991 1.00 58.25 87 TYR A CA 1
ATOM 713 C C . TYR A 1 87 ? 9.095 14.450 -15.073 1.00 58.25 87 TYR A C 1
ATOM 715 O O . TYR A 1 87 ? 7.927 14.834 -15.013 1.00 58.25 87 TYR A O 1
ATOM 723 N N . GLU A 1 88 ? 9.536 13.653 -1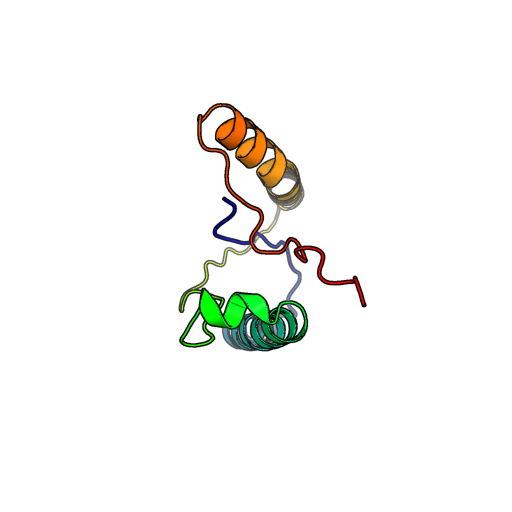6.048 1.00 62.88 88 GLU A N 1
ATOM 724 C CA . GLU A 1 88 ? 8.636 13.011 -17.012 1.00 62.88 88 GLU A CA 1
ATOM 725 C C . GLU A 1 88 ? 7.735 11.989 -16.300 1.00 62.88 88 GLU A C 1
ATOM 727 O O . GLU A 1 88 ? 8.216 11.178 -15.500 1.00 62.88 88 GLU A O 1
ATOM 732 N N . ASP A 1 89 ? 6.432 12.010 -16.599 1.00 69.69 89 ASP A N 1
ATOM 733 C CA . ASP A 1 89 ? 5.468 11.049 -16.057 1.00 69.69 89 ASP A CA 1
ATOM 734 C C . ASP A 1 89 ? 5.745 9.641 -16.623 1.00 69.69 89 ASP A C 1
ATOM 736 O O . ASP A 1 89 ? 5.541 9.411 -17.822 1.00 69.69 89 ASP A O 1
ATOM 740 N N . PRO A 1 90 ? 6.167 8.669 -15.788 1.00 66.69 90 PRO A N 1
ATOM 741 C CA . PRO A 1 90 ? 6.497 7.324 -16.248 1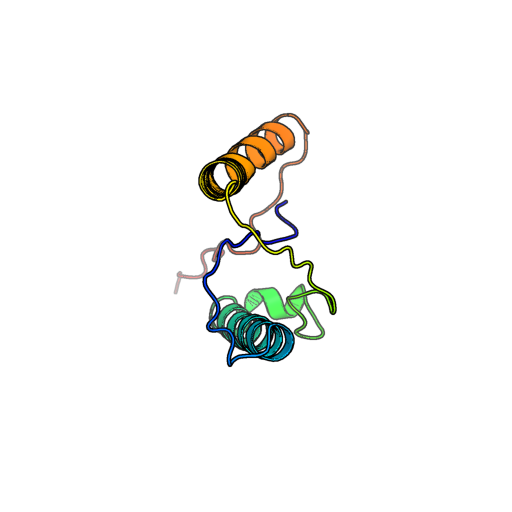.00 66.69 90 PRO A CA 1
ATOM 742 C C . PRO A 1 90 ? 5.276 6.513 -16.709 1.00 66.69 90 PRO A C 1
ATOM 744 O O . PRO A 1 90 ? 5.457 5.459 -17.321 1.00 66.69 90 PRO A O 1
ATOM 747 N N . PHE A 1 91 ? 4.059 6.978 -16.415 1.00 72.31 91 PHE A N 1
ATOM 748 C CA . PHE A 1 91 ? 2.795 6.374 -16.837 1.00 72.31 91 PHE A CA 1
ATOM 749 C C . PHE A 1 91 ? 2.129 7.129 -17.988 1.00 72.31 91 PHE A C 1
ATOM 751 O O . PHE A 1 91 ? 1.068 6.702 -18.445 1.00 72.31 91 PHE A O 1
ATOM 758 N N . SER A 1 92 ? 2.738 8.214 -18.479 1.00 68.31 92 SER A N 1
ATOM 759 C CA . SER A 1 92 ? 2.255 8.867 -19.688 1.00 68.31 92 SER A CA 1
ATOM 760 C C . SER A 1 92 ? 2.408 7.900 -20.863 1.00 68.31 92 SER A C 1
ATOM 762 O O . SER A 1 92 ? 3.506 7.450 -21.203 1.00 68.31 92 SER A O 1
ATOM 764 N N . ASP A 1 93 ? 1.280 7.529 -21.467 1.00 60.09 93 ASP A N 1
ATOM 765 C CA . ASP A 1 93 ? 1.257 6.779 -22.718 1.00 60.09 93 ASP A CA 1
ATOM 766 C C . ASP A 1 93 ? 1.760 7.723 -23.815 1.00 60.09 93 ASP A C 1
ATOM 768 O O . ASP A 1 93 ? 0.974 8.383 -24.497 1.00 60.09 93 ASP A O 1
ATOM 772 N N . GLY A 1 94 ? 3.084 7.852 -23.936 1.00 52.69 94 GLY A N 1
ATOM 773 C CA . GLY A 1 94 ? 3.731 8.618 -24.993 1.00 52.69 94 GLY A CA 1
ATOM 774 C C . GLY A 1 94 ? 3.076 8.267 -26.325 1.00 52.69 94 GLY A C 1
ATOM 775 O O . GLY A 1 94 ? 3.085 7.108 -26.743 1.00 52.69 94 GLY A O 1
ATOM 776 N N . GLY A 1 95 ? 2.423 9.259 -26.931 1.00 47.03 95 GLY A N 1
ATOM 777 C CA . GLY A 1 95 ? 1.544 9.079 -28.074 1.00 47.03 95 GLY A CA 1
ATOM 778 C C . GLY A 1 95 ? 2.253 8.400 -29.238 1.00 47.03 95 GLY A C 1
ATOM 779 O O .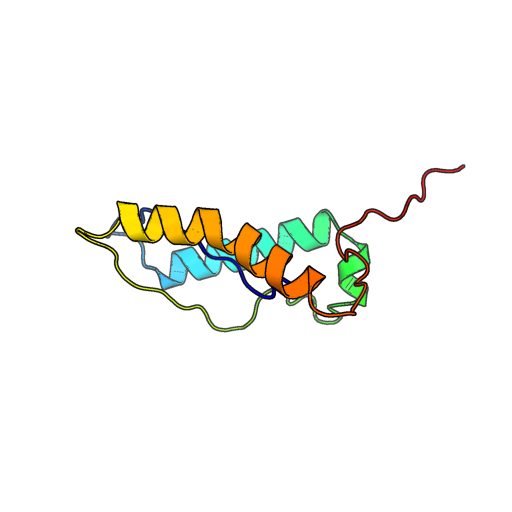 GLY A 1 95 ? 2.913 9.051 -30.036 1.00 47.03 95 GLY A O 1
ATOM 780 N N . PHE A 1 96 ? 2.044 7.095 -29.382 1.00 47.75 96 PHE A N 1
ATOM 781 C CA . PHE A 1 96 ? 2.276 6.375 -30.627 1.00 47.75 96 PHE A CA 1
ATOM 782 C C . PHE A 1 96 ? 0.943 5.823 -31.127 1.00 47.75 96 PHE A C 1
ATOM 784 O O . PHE A 1 96 ? 0.665 4.627 -31.157 1.00 47.75 96 PHE A O 1
ATOM 791 N N . ARG A 1 97 ? 0.073 6.763 -31.496 1.00 47.25 97 ARG A N 1
ATOM 792 C CA . ARG A 1 97 ? -1.003 6.540 -32.459 1.00 47.25 97 ARG A CA 1
ATOM 793 C C . ARG A 1 97 ? -0.814 7.519 -33.614 1.00 47.25 97 ARG A C 1
ATOM 795 O O . ARG A 1 97 ? -1.563 8.477 -33.748 1.00 47.25 97 ARG A O 1
ATOM 802 N N . SER A 1 98 ? 0.181 7.258 -34.453 1.00 39.03 98 SER A N 1
ATOM 803 C CA . SER A 1 98 ? 0.085 7.575 -35.876 1.00 39.03 98 SER A CA 1
ATOM 804 C C . SER A 1 98 ? 0.408 6.311 -36.649 1.00 39.03 98 SER A C 1
ATOM 806 O O . SER A 1 98 ? 1.337 5.587 -36.295 1.00 39.03 98 SER A O 1
ATOM 808 N N . ARG A 1 99 ? -0.430 6.056 -37.650 1.00 37.91 99 ARG A N 1
ATOM 809 C CA . ARG A 1 99 ? -0.166 5.133 -38.751 1.00 37.91 99 ARG A CA 1
ATOM 810 C C . ARG A 1 99 ? 1.106 5.527 -39.492 1.00 37.91 99 ARG A C 1
ATOM 812 O O . ARG A 1 99 ? 1.444 6.735 -39.434 1.00 37.91 99 ARG A O 1
#

Radius of gyration: 17.02 Å; Cα contacts (8 Å, |Δi|>4): 31; chains: 1; bounding box: 26×38×56 Å

Foldseek 3Di:
DCLDADDDDDDDPVDDPVVVVVCVQVVVLVVCCVLQVVCCVVVVVSRSDDPDDDDDDDDPCSVVVVVCNVCVVVVVVVVVVVDPDDDDDSRPPPDPPDD

Sequence (99 aa):
MPEHVHMLILIPPKLSISDFMGYLKNKSSLMIFDKHANLKYKYGNRKFWARGYYVSTVGLNEKTVAKYIREQEKDDIALDKLSVKEYEDPFSDGGFRSR

Organism: NCBI:txid764290

pLDDT: mean 80.23, std 14.99, range [37.91, 96.81]

Mean predicted aligned error: 8.91 Å